Protein AF-A0A961F362-F1 (afdb_monomer)

Radius of gyration: 12.68 Å; Cα contacts (8 Å, |Δi|>4): 93; chains: 1; bounding box: 33×23×30 Å

Sequence (88 aa):
NPLLLKKVDELELSVRSANCLKNDNIVYIGDLIQKTEAEMLRTPNFGRKSLNEIKEVLSGMGLHLGMDVEDWPPDNIEDLAKKFEDAF

pLDDT: mean 85.72, std 6.95, range [53.22, 92.56]

Solvent-accessible surface area (backbone atoms only — not comparable to full-atom values): 5203 Å² total; per-residue (Å²): 119,79,66,36,62,37,50,45,82,76,47,92,59,54,72,66,44,48,53,46,34,54,75,70,71,36,54,28,38,51,56,47,24,49,40,37,68,73,55,52,60,64,39,84,94,41,45,73,66,46,52,49,55,52,49,55,54,32,48,75,72,76,44,55,65,53,42,88,62,88,78,64,84,48,96,55,49,68,63,52,36,50,55,54,64,75,72,113

Secondary structure (DSSP, 8-state):
-GGGGSBGGGS---HHHHHHHHHTT--BHHHHHHS-HHHHTTSTT--HHHHHHHHHHHHHTT--TT---TT-S-TTHHHHHHHHHTT-

Foldseek 3Di:
DLQQLAFPVVLPAPPLLNVLCVVVVNTGPVSFQLAAPVNQCVRPSRDPVSSVSVQVSQVVVVGHHNDDDPCPPPPPSVVSSVVVVVVD

Structure (mmCIF, N/CA/C/O backbone):
data_AF-A0A961F362-F1
#
_entry.id   AF-A0A961F362-F1
#
loop_
_atom_site.group_PDB
_atom_site.id
_atom_site.type_symbol
_atom_site.label_atom_id
_atom_site.label_alt_id
_atom_site.label_comp_id
_atom_site.label_asym_id
_atom_site.label_entity_id
_atom_site.label_seq_id
_atom_site.pdbx_PDB_ins_code
_atom_site.Cartn_x
_atom_site.Cartn_y
_atom_site.Cartn_z
_atom_site.occupancy
_atom_site.B_iso_or_equiv
_atom_site.auth_seq_id
_atom_site.auth_comp_id
_atom_site.auth_asym_id
_atom_site.auth_atom_id
_atom_site.pdbx_PDB_model_num
ATOM 1 N N . ASN A 1 1 ? -8.770 -8.385 10.811 1.00 68.25 1 ASN A N 1
ATOM 2 C CA . ASN A 1 1 ? -7.557 -7.764 11.390 1.00 68.25 1 ASN A CA 1
ATOM 3 C C . ASN A 1 1 ? -7.663 -6.254 11.169 1.00 68.25 1 ASN A C 1
ATOM 5 O O . ASN A 1 1 ? -7.736 -5.866 10.011 1.00 68.25 1 ASN A O 1
ATOM 9 N N . PRO A 1 2 ? -7.750 -5.415 12.220 1.00 78.31 2 PRO A N 1
ATOM 10 C CA . PRO A 1 2 ? -7.972 -3.969 12.072 1.00 78.31 2 PRO A CA 1
ATOM 11 C C . PRO A 1 2 ? -6.851 -3.251 11.308 1.00 78.31 2 PRO A C 1
ATOM 13 O O . PRO A 1 2 ? -7.101 -2.225 10.688 1.00 78.31 2 PRO A O 1
ATOM 16 N N . LEU A 1 3 ? -5.640 -3.820 11.279 1.00 83.88 3 LEU A N 1
ATOM 17 C CA . LEU A 1 3 ? -4.501 -3.248 10.560 1.00 83.88 3 LEU A CA 1
ATOM 18 C C . LEU A 1 3 ? -4.733 -3.149 9.048 1.00 83.88 3 LEU A C 1
ATOM 20 O O . LEU A 1 3 ? -4.144 -2.291 8.408 1.00 83.88 3 LEU A O 1
ATOM 24 N N . LEU A 1 4 ? -5.599 -3.988 8.473 1.00 85.69 4 LEU A N 1
ATOM 25 C CA . LEU A 1 4 ? -5.846 -4.015 7.028 1.00 85.69 4 LEU A CA 1
ATOM 26 C C . LEU A 1 4 ? -6.495 -2.726 6.518 1.00 85.69 4 LEU A C 1
ATOM 28 O O . LEU A 1 4 ? -6.201 -2.308 5.406 1.00 85.69 4 LEU A O 1
ATOM 32 N N . LEU A 1 5 ? -7.334 -2.095 7.345 1.00 86.19 5 LEU A N 1
ATOM 33 C CA . LEU A 1 5 ? -8.040 -0.848 7.033 1.00 86.19 5 LEU A CA 1
ATOM 34 C C . LEU A 1 5 ? -7.164 0.396 7.227 1.00 86.19 5 LEU A C 1
ATOM 36 O O . LEU A 1 5 ? -7.591 1.503 6.909 1.00 86.19 5 LEU A O 1
ATOM 40 N N . LYS A 1 6 ? -5.943 0.231 7.747 1.00 88.69 6 LYS A N 1
ATOM 41 C CA . LYS A 1 6 ? -4.994 1.327 7.920 1.00 88.69 6 LYS A CA 1
ATOM 42 C C . LYS A 1 6 ? -4.424 1.738 6.564 1.00 88.69 6 LYS A C 1
ATOM 44 O O . LYS A 1 6 ? -4.160 0.882 5.715 1.00 88.69 6 LYS A O 1
ATOM 49 N N . LYS A 1 7 ? -4.209 3.037 6.359 1.00 89.12 7 LYS A N 1
ATOM 50 C CA . LYS A 1 7 ? -3.621 3.546 5.116 1.00 89.12 7 LYS A CA 1
ATOM 51 C C . LYS A 1 7 ? -2.121 3.286 5.070 1.00 89.12 7 LYS A C 1
ATOM 53 O O . LYS A 1 7 ? -1.427 3.395 6.081 1.00 89.12 7 LYS A O 1
ATOM 58 N N . VAL A 1 8 ? -1.601 2.999 3.879 1.00 89.19 8 VAL A N 1
ATOM 59 C CA . VAL A 1 8 ? -0.153 2.848 3.668 1.00 89.19 8 VAL A CA 1
ATOM 60 C C . VAL A 1 8 ? 0.607 4.153 3.891 1.00 89.19 8 VAL A C 1
ATOM 62 O O . VAL A 1 8 ? 1.776 4.104 4.245 1.00 89.19 8 VAL A O 1
ATOM 65 N N . ASP A 1 9 ? -0.055 5.304 3.755 1.00 86.81 9 ASP A N 1
ATOM 66 C CA . ASP A 1 9 ? 0.524 6.626 4.038 1.00 86.81 9 ASP A CA 1
ATOM 67 C C . ASP A 1 9 ? 0.880 6.813 5.525 1.00 86.81 9 ASP A C 1
ATOM 69 O O . ASP A 1 9 ? 1.730 7.635 5.860 1.00 86.81 9 ASP A O 1
ATOM 73 N N . GLU A 1 10 ? 0.257 6.046 6.425 1.00 85.50 10 GLU A N 1
ATOM 74 C CA . GLU A 1 10 ? 0.584 6.043 7.857 1.00 85.50 10 GLU A CA 1
ATOM 75 C C . GLU A 1 10 ? 1.737 5.095 8.204 1.00 85.50 10 GLU A C 1
ATOM 77 O O . GLU A 1 10 ? 2.237 5.094 9.331 1.00 85.50 10 GLU A O 1
ATOM 82 N N . LEU A 1 11 ? 2.145 4.245 7.262 1.00 81.19 11 LEU A N 1
ATOM 83 C CA . LEU A 1 11 ? 3.414 3.549 7.362 1.00 81.19 11 LEU A CA 1
ATOM 84 C C . LEU A 1 11 ? 4.468 4.599 7.022 1.00 81.19 11 LEU A C 1
ATOM 86 O O . LEU A 1 11 ? 4.455 5.107 5.907 1.00 81.19 11 LEU A O 1
ATOM 90 N N . GLU A 1 12 ? 5.342 4.952 7.968 1.00 85.00 12 GLU A N 1
ATOM 91 C CA . GLU A 1 12 ? 6.422 5.948 7.823 1.00 85.00 12 GLU A CA 1
ATOM 92 C C . GLU A 1 12 ? 7.487 5.509 6.788 1.00 85.00 12 GLU A C 1
ATOM 94 O O . GLU A 1 12 ? 8.672 5.340 7.074 1.00 85.00 12 GLU A O 1
ATOM 99 N N . LEU A 1 13 ? 7.050 5.260 5.559 1.00 87.50 13 LEU A N 1
ATOM 100 C CA . LEU A 1 13 ? 7.821 4.778 4.434 1.00 87.50 13 LEU A CA 1
ATOM 101 C C . LEU A 1 13 ? 8.540 5.946 3.768 1.00 87.50 13 LEU A C 1
ATOM 103 O O . LEU A 1 13 ? 8.147 7.111 3.856 1.00 87.50 13 LEU A O 1
ATOM 107 N N . SER A 1 14 ? 9.594 5.630 3.017 1.00 89.31 14 SER A N 1
ATOM 108 C CA . SER A 1 14 ? 10.235 6.651 2.200 1.00 89.31 14 SER A CA 1
ATOM 109 C C . SER A 1 14 ? 9.258 7.221 1.165 1.00 89.31 14 SER A C 1
ATOM 111 O O . SER A 1 14 ? 8.415 6.510 0.616 1.00 89.31 14 SER A O 1
ATOM 113 N N . VAL A 1 15 ? 9.435 8.501 0.821 1.00 88.38 15 VAL A N 1
ATOM 114 C CA . VAL A 1 15 ? 8.629 9.201 -0.199 1.00 88.38 15 VAL A CA 1
ATOM 115 C C . VAL A 1 15 ? 8.567 8.416 -1.515 1.00 88.38 15 VAL A C 1
ATOM 117 O O . VAL A 1 15 ? 7.539 8.398 -2.184 1.00 88.38 15 VAL A O 1
ATOM 120 N N . ARG A 1 16 ? 9.654 7.723 -1.891 1.00 85.94 16 ARG A N 1
ATOM 121 C CA . ARG A 1 16 ? 9.662 6.858 -3.080 1.00 85.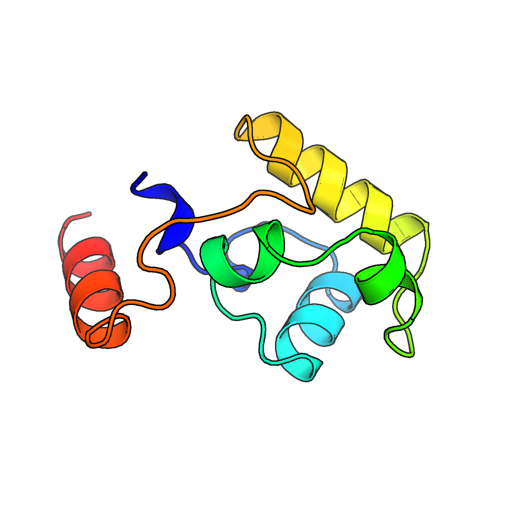94 16 ARG A CA 1
ATOM 122 C C . ARG A 1 16 ? 8.729 5.664 -2.922 1.00 85.94 16 ARG A C 1
ATOM 124 O O . ARG A 1 16 ? 7.956 5.408 -3.837 1.00 85.94 16 ARG A O 1
ATOM 131 N N . SER A 1 17 ? 8.807 4.953 -1.800 1.00 88.12 17 SER A N 1
ATOM 132 C CA . SER A 1 17 ? 7.957 3.795 -1.524 1.00 88.12 17 SER A CA 1
ATOM 133 C C . SER A 1 17 ? 6.480 4.210 -1.493 1.00 88.12 17 SER A C 1
ATOM 135 O O . SER A 1 17 ? 5.698 3.650 -2.254 1.00 88.12 17 SER A O 1
ATOM 137 N N . ALA A 1 18 ? 6.126 5.266 -0.750 1.00 88.88 18 ALA A N 1
ATOM 138 C CA . ALA A 1 18 ? 4.758 5.791 -0.681 1.00 88.88 18 ALA A CA 1
ATOM 139 C C . ALA A 1 18 ? 4.207 6.200 -2.062 1.00 88.88 18 ALA A C 1
ATOM 141 O O . ALA A 1 18 ? 3.118 5.787 -2.454 1.00 88.88 18 ALA A O 1
ATOM 142 N N . ASN A 1 19 ? 4.995 6.930 -2.862 1.00 88.38 19 ASN A N 1
ATOM 143 C CA . ASN A 1 19 ? 4.577 7.321 -4.211 1.00 88.38 19 ASN A CA 1
ATOM 144 C C . ASN A 1 19 ? 4.387 6.123 -5.150 1.00 88.38 19 ASN A C 1
ATOM 146 O O . ASN A 1 19 ? 3.497 6.151 -5.995 1.00 88.38 19 ASN A O 1
ATOM 150 N N . CYS A 1 20 ? 5.204 5.073 -5.027 1.00 88.50 20 CYS A N 1
ATOM 151 C CA . CYS A 1 20 ? 5.022 3.874 -5.843 1.00 88.50 20 CYS A CA 1
ATOM 152 C C . CYS A 1 20 ? 3.733 3.133 -5.481 1.00 88.50 20 CYS A C 1
ATOM 154 O O . CYS A 1 20 ? 3.022 2.706 -6.383 1.00 88.50 20 CYS A O 1
ATOM 156 N N . LEU A 1 21 ? 3.421 3.022 -4.185 1.00 89.56 21 LEU A N 1
ATOM 157 C CA . LEU A 1 21 ? 2.174 2.415 -3.715 1.00 89.56 21 LEU A CA 1
ATOM 158 C C . LEU A 1 21 ? 0.961 3.192 -4.225 1.00 89.56 21 LEU A C 1
ATOM 160 O O . LEU A 1 21 ? 0.066 2.614 -4.835 1.00 89.56 21 LEU A O 1
ATOM 164 N N . LYS A 1 22 ? 0.992 4.520 -4.088 1.00 87.56 22 LYS A N 1
ATOM 165 C CA . LYS A 1 22 ? -0.073 5.399 -4.576 1.00 87.56 22 LYS A CA 1
ATOM 166 C C . LYS A 1 22 ? -0.283 5.297 -6.089 1.00 87.56 22 LYS A C 1
ATOM 168 O O . LYS A 1 22 ? -1.422 5.289 -6.545 1.00 87.56 22 LYS A O 1
ATOM 173 N N . ASN A 1 23 ? 0.796 5.189 -6.867 1.00 87.75 23 ASN A N 1
ATOM 174 C CA . ASN A 1 23 ? 0.717 5.015 -8.321 1.00 87.75 23 ASN A CA 1
ATOM 175 C C . ASN A 1 23 ? 0.142 3.652 -8.735 1.00 87.75 23 ASN A C 1
ATOM 177 O O . ASN A 1 23 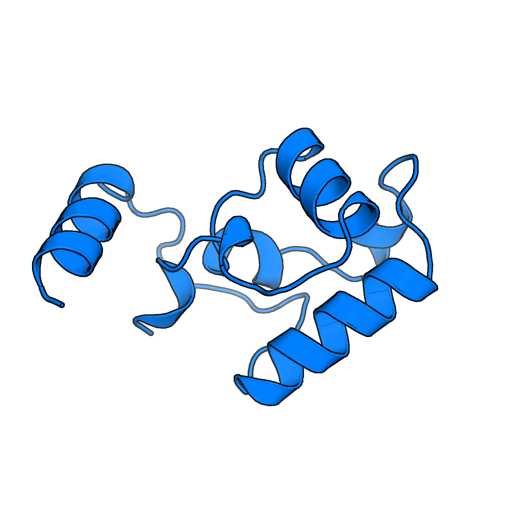? -0.429 3.551 -9.817 1.00 87.75 23 ASN A O 1
ATOM 181 N N . ASP A 1 24 ? 0.285 2.626 -7.894 1.00 87.12 24 ASP A N 1
ATOM 182 C CA . ASP A 1 24 ? -0.272 1.285 -8.119 1.00 87.12 24 ASP A CA 1
ATOM 183 C C . ASP A 1 24 ? -1.677 1.119 -7.500 1.00 87.12 24 ASP A C 1
ATOM 185 O O . ASP A 1 24 ? -2.195 0.010 -7.399 1.00 87.12 24 ASP A O 1
ATOM 189 N N . ASN A 1 25 ? -2.306 2.231 -7.089 1.00 87.31 25 ASN A N 1
ATOM 190 C CA . ASN A 1 25 ? -3.595 2.287 -6.387 1.00 87.31 25 ASN A CA 1
ATOM 191 C C . ASN A 1 25 ? -3.637 1.467 -5.085 1.00 87.31 25 ASN A C 1
ATOM 193 O O . ASN A 1 25 ? -4.698 1.010 -4.669 1.00 87.31 25 ASN A O 1
ATOM 197 N N . ILE A 1 26 ? -2.490 1.293 -4.428 1.00 89.88 26 ILE A N 1
ATOM 1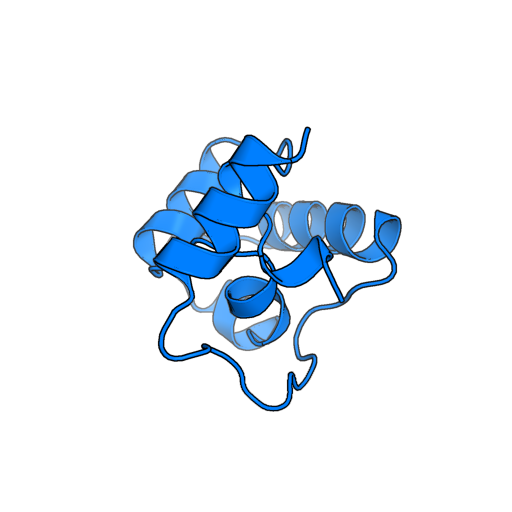98 C CA . ILE A 1 26 ? -2.390 0.646 -3.121 1.00 89.88 26 ILE A CA 1
ATOM 199 C C . ILE A 1 26 ? -2.577 1.733 -2.063 1.00 89.88 26 ILE A C 1
ATOM 201 O O . ILE A 1 26 ? -1.679 2.545 -1.837 1.00 89.88 26 ILE A O 1
ATOM 205 N N . VAL A 1 27 ? -3.756 1.764 -1.439 1.00 89.88 27 VAL A N 1
ATOM 206 C CA . VAL A 1 27 ? -4.120 2.782 -0.438 1.00 89.88 27 VAL A CA 1
ATOM 207 C C . VAL A 1 27 ? -4.082 2.203 0.969 1.00 89.88 27 VAL A C 1
ATOM 209 O O . VAL A 1 27 ? -3.653 2.881 1.902 1.00 89.88 27 VAL A O 1
ATOM 212 N N . TYR A 1 28 ? -4.484 0.944 1.126 1.00 91.06 28 TYR A N 1
ATOM 213 C CA . TYR A 1 28 ? -4.590 0.289 2.422 1.00 91.06 28 TYR A CA 1
ATOM 214 C C . TYR A 1 28 ? -3.558 -0.825 2.593 1.00 91.06 28 TYR A C 1
ATOM 216 O O . TYR A 1 28 ? -3.052 -1.396 1.624 1.00 91.06 28 TYR A O 1
ATOM 224 N N . ILE A 1 29 ? -3.264 -1.179 3.846 1.00 90.75 29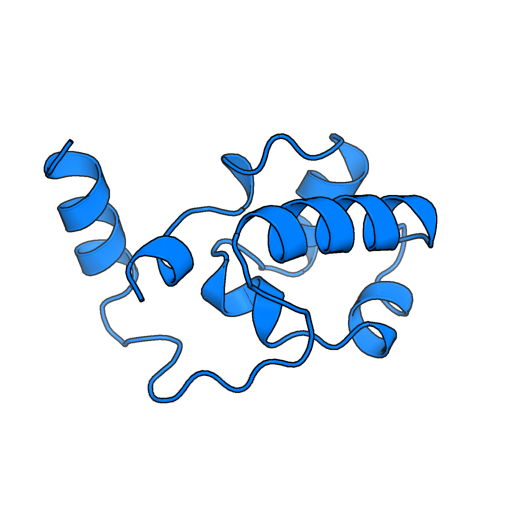 ILE A N 1
ATOM 225 C CA . ILE A 1 29 ? -2.380 -2.314 4.149 1.00 90.75 29 ILE A CA 1
ATOM 226 C C . ILE A 1 29 ? -2.959 -3.615 3.582 1.00 90.75 29 ILE A C 1
ATOM 228 O O . ILE A 1 29 ? -2.195 -4.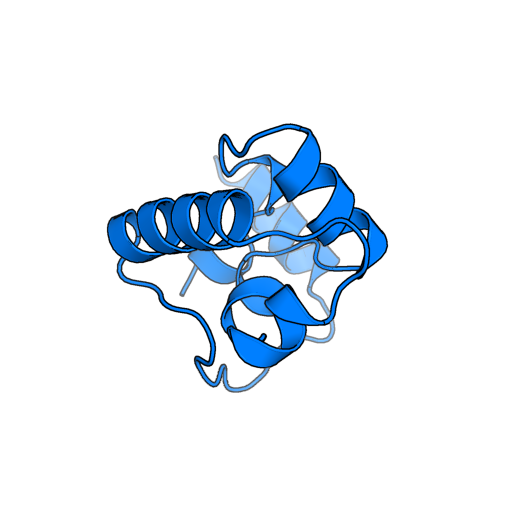449 3.103 1.00 90.75 29 ILE A O 1
ATOM 232 N N . GLY A 1 30 ? -4.287 -3.779 3.583 1.00 91.19 30 GLY A N 1
ATOM 233 C CA . GLY A 1 30 ? -4.942 -4.937 2.972 1.00 91.19 30 GLY A CA 1
ATOM 234 C C . GLY A 1 30 ? -4.607 -5.105 1.487 1.00 91.19 30 GLY A C 1
ATOM 235 O O . GLY A 1 30 ? -4.297 -6.215 1.058 1.00 91.19 30 GLY A O 1
ATOM 236 N N . ASP A 1 31 ? -4.562 -4.009 0.726 1.00 91.06 31 ASP A N 1
ATOM 237 C CA . ASP A 1 31 ? -4.163 -4.029 -0.689 1.00 91.06 31 ASP A CA 1
ATOM 238 C C . ASP A 1 31 ? -2.683 -4.398 -0.844 1.00 91.06 31 ASP A C 1
ATOM 240 O O . ASP A 1 31 ? -2.304 -5.166 -1.728 1.00 91.06 31 ASP A O 1
ATOM 244 N N . LEU A 1 32 ? -1.839 -3.856 0.040 1.00 91.75 32 LEU A N 1
ATOM 245 C CA . LEU A 1 32 ? -0.393 -4.049 0.007 1.00 91.75 32 LEU A CA 1
ATOM 246 C C . LEU A 1 32 ? 0.002 -5.507 0.252 1.00 91.75 32 LEU A C 1
ATOM 248 O O . LEU A 1 32 ? 0.837 -6.042 -0.474 1.00 91.75 32 LEU A O 1
ATOM 252 N N . ILE A 1 33 ? -0.568 -6.150 1.274 1.00 92.56 33 ILE A N 1
ATOM 253 C CA . ILE A 1 33 ? -0.142 -7.498 1.675 1.00 92.56 33 ILE A CA 1
ATOM 254 C C . ILE A 1 33 ? -0.539 -8.578 0.669 1.00 92.56 33 ILE A C 1
ATOM 256 O O . ILE A 1 33 ? 0.127 -9.606 0.617 1.00 92.56 33 ILE A O 1
ATOM 260 N N . GLN A 1 34 ? -1.550 -8.339 -0.168 1.00 91.56 34 GLN A N 1
ATOM 261 C CA . GLN A 1 34 ? -1.924 -9.255 -1.253 1.00 91.56 34 GLN A CA 1
ATOM 262 C C . GLN A 1 34 ? -0.946 -9.220 -2.427 1.00 91.56 34 GLN A C 1
ATOM 264 O O . GLN A 1 34 ? -0.856 -10.182 -3.190 1.00 91.56 34 GLN A O 1
ATOM 269 N N . LYS A 1 35 ? -0.182 -8.133 -2.582 1.00 91.19 35 LYS A N 1
ATOM 270 C CA . LYS A 1 35 ? 0.838 -8.049 -3.625 1.00 91.19 35 LYS A CA 1
ATOM 271 C C . LYS A 1 35 ? 2.018 -8.939 -3.290 1.00 91.19 35 LYS A C 1
ATOM 273 O O . LYS A 1 35 ? 2.521 -8.966 -2.168 1.00 91.19 35 LYS A O 1
ATOM 278 N N . THR A 1 36 ? 2.516 -9.628 -4.305 1.00 92.06 36 THR A N 1
ATOM 279 C CA . THR A 1 36 ? 3.724 -10.443 -4.186 1.00 92.06 36 THR A CA 1
ATOM 280 C C . THR A 1 36 ? 4.977 -9.595 -4.382 1.00 92.06 36 THR A C 1
ATOM 282 O O . THR A 1 36 ? 4.984 -8.605 -5.113 1.00 92.06 36 THR A O 1
ATOM 285 N N . GLU A 1 37 ? 6.102 -10.021 -3.803 1.00 90.62 37 GLU A N 1
ATOM 286 C CA . GLU A 1 37 ? 7.397 -9.349 -4.002 1.00 90.62 37 GLU A CA 1
ATOM 287 C C . GLU A 1 37 ? 7.760 -9.202 -5.489 1.00 90.62 37 GLU A C 1
ATOM 289 O O . GLU A 1 37 ? 8.323 -8.191 -5.910 1.00 90.62 37 GLU A O 1
ATOM 294 N N . ALA A 1 38 ? 7.407 -10.204 -6.297 1.00 90.12 38 ALA A N 1
ATOM 295 C CA . ALA A 1 38 ? 7.658 -10.210 -7.730 1.00 90.12 38 ALA A CA 1
ATOM 296 C C . ALA A 1 38 ? 6.797 -9.194 -8.495 1.00 90.12 38 ALA A C 1
ATOM 298 O O . ALA A 1 38 ? 7.220 -8.709 -9.542 1.00 90.12 38 ALA A O 1
ATOM 299 N N . GLU A 1 39 ? 5.585 -8.893 -8.029 1.00 89.25 39 GLU A N 1
ATOM 300 C CA . GLU A 1 39 ? 4.756 -7.817 -8.589 1.00 89.25 39 GLU A CA 1
ATOM 301 C C . GLU A 1 39 ? 5.305 -6.455 -8.192 1.00 89.25 39 GLU A C 1
ATOM 303 O O . GLU A 1 39 ? 5.533 -5.625 -9.066 1.00 89.25 39 GLU A O 1
ATOM 308 N N . MET A 1 40 ? 5.653 -6.279 -6.916 1.00 88.56 40 MET A N 1
ATOM 309 C CA . MET A 1 40 ? 6.254 -5.039 -6.424 1.00 88.56 40 MET A CA 1
ATOM 310 C C . MET A 1 40 ? 7.540 -4.689 -7.181 1.00 88.56 40 MET A C 1
ATOM 312 O O . MET A 1 40 ? 7.747 -3.546 -7.568 1.00 88.56 40 MET A O 1
ATOM 316 N N . LEU A 1 41 ? 8.404 -5.671 -7.460 1.00 88.88 41 LEU A N 1
ATOM 317 C CA . LEU A 1 41 ? 9.632 -5.459 -8.238 1.00 88.88 41 LEU A CA 1
ATOM 318 C C . LEU A 1 41 ? 9.399 -5.216 -9.737 1.00 88.88 41 LEU A C 1
ATOM 320 O O . LEU A 1 41 ? 10.322 -4.769 -10.419 1.00 88.88 41 LEU A O 1
ATOM 324 N N . ARG A 1 42 ? 8.207 -5.522 -10.263 1.00 87.81 42 ARG A N 1
ATOM 325 C CA . ARG A 1 42 ? 7.817 -5.188 -11.641 1.00 87.81 42 ARG A CA 1
ATOM 326 C C . ARG A 1 42 ? 7.320 -3.748 -11.759 1.00 87.81 42 ARG A C 1
ATOM 328 O O . ARG A 1 42 ? 7.356 -3.202 -12.862 1.00 87.81 42 ARG A O 1
ATOM 335 N N . THR A 1 43 ? 6.902 -3.127 -10.657 1.00 81.62 43 THR A N 1
ATOM 336 C CA . THR A 1 43 ? 6.426 -1.744 -10.646 1.00 81.62 43 THR A CA 1
ATOM 337 C C . THR A 1 43 ? 7.558 -0.782 -11.035 1.00 81.62 43 THR A C 1
ATOM 339 O O . THR A 1 43 ? 8.634 -0.794 -10.426 1.00 81.62 43 THR A O 1
ATOM 342 N N . PRO A 1 44 ? 7.359 0.077 -12.050 1.00 78.44 44 PRO A N 1
ATOM 343 C CA . PRO A 1 44 ? 8.378 1.030 -12.470 1.00 78.44 44 PRO A CA 1
ATOM 344 C C . PRO A 1 44 ? 8.725 1.984 -11.322 1.00 78.44 44 PRO A C 1
ATOM 346 O O . PRO A 1 44 ? 7.846 2.500 -10.638 1.00 78.44 44 PRO A O 1
ATOM 349 N N . ASN A 1 45 ? 10.022 2.244 -11.134 1.00 75.38 45 ASN A N 1
ATOM 350 C CA . ASN A 1 45 ? 10.587 3.036 -10.028 1.00 75.38 45 ASN A CA 1
ATOM 351 C C . ASN A 1 45 ? 10.524 2.380 -8.636 1.00 75.38 45 ASN A C 1
ATOM 353 O O . ASN A 1 45 ? 11.019 2.967 -7.668 1.00 75.38 45 ASN A O 1
ATOM 357 N N . PHE A 1 46 ? 10.013 1.152 -8.534 1.00 82.94 46 PHE A N 1
ATOM 358 C CA . PHE A 1 46 ? 10.100 0.345 -7.326 1.00 82.94 46 PHE A CA 1
ATOM 359 C C . PHE A 1 46 ? 11.392 -0.483 -7.333 1.00 82.94 46 PHE A C 1
ATOM 361 O O . PHE A 1 46 ? 11.758 -1.106 -8.327 1.00 82.94 46 PHE A O 1
ATOM 368 N N . GLY A 1 47 ? 12.137 -0.465 -6.226 1.00 86.75 47 GLY A N 1
ATOM 369 C CA . GLY A 1 47 ? 13.458 -1.094 -6.140 1.00 86.75 47 GLY A CA 1
ATOM 370 C C . GLY A 1 47 ? 13.631 -1.960 -4.899 1.00 86.75 47 GLY A C 1
ATOM 371 O O . GLY A 1 47 ? 12.863 -1.861 -3.947 1.00 86.75 47 GLY A O 1
ATOM 372 N N . ARG A 1 48 ? 14.711 -2.755 -4.865 1.00 89.31 48 ARG A N 1
ATOM 373 C CA . ARG A 1 48 ? 15.039 -3.660 -3.741 1.00 89.31 48 ARG A CA 1
ATOM 374 C C . ARG A 1 48 ? 15.079 -2.959 -2.379 1.00 89.31 48 ARG A C 1
ATOM 376 O O . ARG A 1 48 ? 14.672 -3.540 -1.385 1.00 89.31 48 ARG A O 1
ATOM 383 N N . LYS A 1 49 ? 15.538 -1.702 -2.336 1.00 89.31 49 LYS A N 1
ATOM 384 C CA . LYS A 1 49 ? 15.541 -0.900 -1.104 1.00 89.31 49 LYS A CA 1
ATOM 385 C C . LYS A 1 49 ? 14.118 -0.614 -0.607 1.00 89.31 49 LYS A C 1
ATOM 387 O O . LYS A 1 49 ? 13.839 -0.849 0.557 1.00 89.31 49 LYS A O 1
ATOM 392 N N . SER A 1 50 ? 13.231 -0.164 -1.497 1.00 89.38 50 SER A N 1
ATOM 393 C CA . SER A 1 50 ? 11.820 0.088 -1.173 1.00 89.38 50 SER A CA 1
ATOM 394 C C . SER A 1 50 ? 11.087 -1.198 -0.782 1.00 89.38 50 SER A C 1
ATOM 396 O O . SER A 1 50 ? 10.295 -1.184 0.151 1.00 89.38 50 SER A O 1
ATOM 398 N N . LEU A 1 51 ? 11.408 -2.325 -1.431 1.00 91.56 51 LEU A N 1
ATOM 399 C CA . LEU A 1 51 ? 10.880 -3.634 -1.043 1.00 91.56 51 LEU A CA 1
ATOM 400 C C . LEU A 1 51 ? 11.267 -4.000 0.395 1.00 91.56 51 LEU A C 1
ATOM 402 O O . LEU A 1 51 ? 10.410 -4.402 1.174 1.00 91.56 51 LEU A O 1
ATOM 406 N N . ASN A 1 52 ? 12.547 -3.854 0.746 1.00 91.50 52 ASN A N 1
ATOM 407 C CA . ASN A 1 52 ? 13.030 -4.176 2.087 1.00 91.50 52 ASN A CA 1
ATOM 408 C C . ASN A 1 52 ? 12.406 -3.268 3.152 1.00 91.50 52 ASN A C 1
ATOM 410 O O . ASN A 1 52 ? 11.972 -3.785 4.172 1.00 91.50 52 ASN A O 1
ATOM 414 N N . GLU A 1 53 ? 12.286 -1.960 2.889 1.00 90.50 53 GLU A N 1
ATOM 415 C CA . GLU A 1 53 ? 11.592 -1.019 3.785 1.00 90.50 53 GLU A CA 1
ATOM 416 C C . GLU A 1 53 ? 10.163 -1.496 4.088 1.00 90.50 53 GLU A C 1
ATOM 418 O O . GLU A 1 53 ? 9.769 -1.593 5.247 1.00 90.50 53 GLU A O 1
ATOM 423 N N . ILE A 1 54 ? 9.401 -1.867 3.052 1.00 90.56 54 ILE A N 1
ATOM 424 C CA . ILE A 1 54 ? 8.039 -2.384 3.227 1.00 90.56 54 ILE A CA 1
ATOM 425 C C . ILE A 1 54 ? 8.039 -3.691 4.024 1.00 90.56 54 ILE A C 1
ATOM 427 O O . ILE A 1 54 ? 7.235 -3.846 4.940 1.00 90.56 54 ILE A O 1
ATOM 431 N N . LYS A 1 55 ? 8.935 -4.631 3.707 1.00 91.38 55 LYS A N 1
ATOM 432 C CA . LYS A 1 55 ? 9.015 -5.916 4.415 1.00 91.38 55 LYS A CA 1
ATOM 433 C C . LYS A 1 55 ? 9.357 -5.746 5.892 1.00 91.38 55 LYS A C 1
ATOM 435 O O . LYS A 1 55 ? 8.775 -6.443 6.713 1.00 91.38 55 LYS A O 1
ATOM 440 N N . GLU A 1 56 ? 10.268 -4.840 6.231 1.00 91.94 56 GLU A N 1
ATOM 441 C CA . GLU A 1 56 ? 10.627 -4.544 7.622 1.00 91.94 56 GLU A CA 1
ATOM 442 C C . GLU A 1 56 ? 9.430 -3.978 8.392 1.00 91.94 56 GLU A C 1
ATOM 444 O O . GLU A 1 56 ? 9.113 -4.468 9.477 1.00 91.94 56 GLU A O 1
ATOM 449 N N . VAL A 1 57 ? 8.710 -3.018 7.801 1.00 91.19 57 VAL A N 1
ATOM 450 C CA . VAL A 1 57 ? 7.508 -2.432 8.411 1.00 91.19 57 VAL A CA 1
ATOM 451 C C . VAL A 1 57 ? 6.402 -3.474 8.586 1.00 91.19 57 VAL A C 1
ATOM 453 O O . VAL A 1 57 ? 5.858 -3.611 9.682 1.00 91.19 57 VAL A O 1
ATOM 456 N N . LEU A 1 58 ? 6.096 -4.247 7.540 1.00 90.94 58 LEU A N 1
ATOM 457 C CA . LEU A 1 58 ? 5.091 -5.310 7.605 1.00 90.94 58 LEU A CA 1
ATOM 458 C C . LEU A 1 58 ? 5.475 -6.372 8.640 1.00 90.94 58 LEU A C 1
ATOM 460 O O . LEU A 1 58 ? 4.638 -6.758 9.454 1.00 90.94 58 LEU A O 1
ATOM 464 N N . SER A 1 59 ? 6.746 -6.779 8.683 1.00 91.56 59 SER A N 1
ATOM 465 C CA . SER A 1 59 ? 7.241 -7.740 9.671 1.00 91.56 59 SER A CA 1
ATOM 466 C C . SER A 1 59 ? 7.108 -7.215 11.101 1.00 91.56 59 SER A C 1
ATOM 468 O O . SER A 1 59 ? 6.802 -8.001 11.996 1.00 91.56 59 SER A O 1
ATOM 470 N N . GLY A 1 60 ? 7.293 -5.910 11.329 1.00 89.44 60 GLY A N 1
ATOM 471 C CA . GLY A 1 60 ? 7.043 -5.273 12.627 1.00 89.44 60 GLY A CA 1
ATOM 472 C C . GLY A 1 60 ? 5.577 -5.342 13.069 1.00 89.44 60 GLY A C 1
ATOM 473 O O . GLY A 1 60 ? 5.290 -5.331 14.264 1.00 89.44 60 GLY A O 1
ATOM 474 N N . MET A 1 61 ? 4.653 -5.480 12.115 1.00 88.44 61 MET A N 1
ATOM 475 C CA . MET A 1 61 ? 3.216 -5.665 12.342 1.00 88.44 61 MET A CA 1
ATOM 476 C C . MET A 1 61 ? 2.780 -7.140 12.318 1.00 88.44 61 MET A C 1
ATOM 478 O O . MET A 1 61 ? 1.594 -7.428 12.472 1.00 88.44 61 MET A O 1
ATOM 482 N N . GLY A 1 62 ? 3.712 -8.079 12.114 1.00 89.81 62 GLY A N 1
ATOM 483 C CA . GLY A 1 62 ? 3.407 -9.505 11.951 1.00 89.81 62 GLY A CA 1
ATOM 484 C C . GLY A 1 62 ? 2.747 -9.858 10.610 1.00 89.81 62 GLY A C 1
ATOM 485 O O . GLY A 1 62 ? 2.098 -10.896 10.499 1.00 89.81 62 GLY A O 1
ATOM 486 N N . LEU A 1 63 ? 2.890 -8.996 9.604 1.00 91.44 63 LEU A N 1
ATOM 487 C CA . LEU A 1 63 ? 2.353 -9.152 8.253 1.00 91.44 63 LEU A CA 1
ATOM 488 C C . LEU A 1 63 ? 3.481 -9.440 7.251 1.00 91.44 63 LEU A C 1
ATOM 490 O O . LEU A 1 63 ? 4.657 -9.197 7.520 1.00 91.44 63 LEU A O 1
ATOM 494 N N . HIS A 1 64 ? 3.127 -9.948 6.074 1.00 92.12 64 HIS A N 1
ATOM 495 C CA . HIS A 1 64 ? 4.062 -10.172 4.972 1.00 92.12 64 HIS A CA 1
ATOM 496 C C . HIS A 1 64 ? 3.382 -9.960 3.616 1.00 92.12 64 HIS A C 1
ATOM 498 O O . HIS A 1 64 ? 2.165 -9.848 3.528 1.00 92.12 64 HIS A O 1
ATOM 504 N N . LEU A 1 65 ? 4.190 -9.860 2.562 1.00 92.38 65 LEU A N 1
ATOM 505 C CA . LEU A 1 65 ? 3.714 -9.761 1.182 1.00 92.38 65 LEU A CA 1
ATOM 506 C C . LEU A 1 65 ? 3.283 -11.140 0.661 1.00 92.38 65 LEU A C 1
ATOM 508 O O . LEU A 1 65 ? 3.898 -12.150 1.007 1.00 92.38 65 LEU A O 1
ATOM 512 N N . GLY A 1 66 ? 2.276 -11.171 -0.209 1.00 91.25 66 GLY A N 1
ATOM 513 C CA . GLY A 1 66 ? 1.665 -12.392 -0.737 1.00 91.25 66 GLY A CA 1
ATOM 514 C C . GLY A 1 66 ? 0.720 -13.099 0.241 1.00 91.25 66 GLY A C 1
ATOM 515 O O . GLY A 1 66 ? 0.507 -14.301 0.104 1.00 91.25 66 GLY A O 1
ATOM 516 N N . MET A 1 67 ? 0.190 -12.385 1.236 1.00 90.31 67 MET A N 1
ATOM 517 C CA . MET A 1 67 ? -0.863 -12.899 2.108 1.00 90.31 67 MET A CA 1
ATOM 518 C C . MET A 1 67 ? -2.198 -12.906 1.374 1.00 90.31 67 MET A C 1
ATOM 520 O O . MET A 1 67 ? -2.570 -11.911 0.756 1.00 90.31 67 MET A O 1
ATOM 524 N N . ASP A 1 68 ? -2.937 -14.001 1.506 1.00 86.50 68 ASP A N 1
ATOM 525 C CA . ASP A 1 68 ? -4.322 -14.055 1.058 1.00 86.50 68 ASP A CA 1
ATOM 526 C C . ASP A 1 68 ? -5.232 -13.479 2.149 1.00 86.50 68 ASP A C 1
ATOM 528 O O . ASP A 1 68 ? -5.080 -13.794 3.336 1.00 86.50 68 ASP A O 1
ATOM 532 N N . VAL A 1 69 ? -6.138 -12.590 1.755 1.00 85.38 69 VAL A N 1
ATOM 533 C CA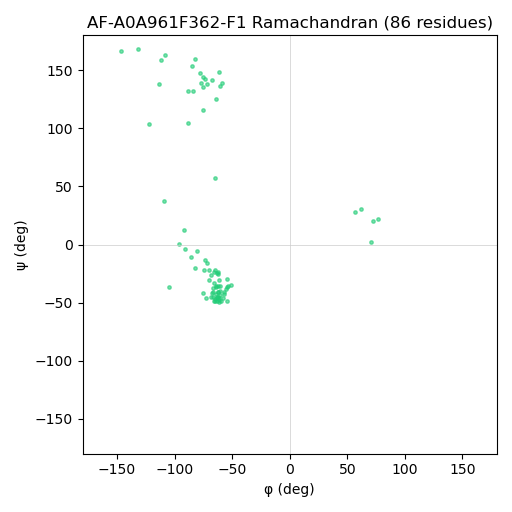 . VAL A 1 69 ? -7.066 -11.913 2.661 1.00 85.38 69 VAL A CA 1
ATOM 534 C C . VAL A 1 69 ? -8.472 -12.224 2.177 1.00 85.38 69 VAL A C 1
ATOM 536 O O . VAL A 1 69 ? -8.936 -11.649 1.196 1.00 85.38 69 VAL A O 1
ATOM 539 N N . GLU A 1 70 ? -9.151 -13.131 2.878 1.00 81.25 70 GLU A N 1
ATOM 540 C CA . GLU A 1 70 ? -10.559 -13.421 2.609 1.00 81.25 70 GLU A CA 1
ATOM 541 C C . GLU A 1 70 ? -11.408 -12.149 2.778 1.00 81.25 70 GLU A C 1
ATOM 543 O O . GLU A 1 70 ? -11.192 -11.357 3.701 1.00 81.25 70 GLU A O 1
ATOM 548 N N . ASP A 1 71 ? -12.365 -11.963 1.866 1.00 81.25 71 ASP A N 1
ATOM 549 C CA . ASP A 1 71 ? -13.314 -10.843 1.840 1.00 81.25 71 ASP A CA 1
ATOM 550 C C . ASP A 1 71 ? -12.683 -9.444 1.689 1.00 81.25 71 ASP A C 1
ATOM 552 O O . ASP A 1 71 ? -13.224 -8.440 2.166 1.00 81.25 71 ASP A O 1
ATOM 556 N N . TRP A 1 72 ? -11.544 -9.355 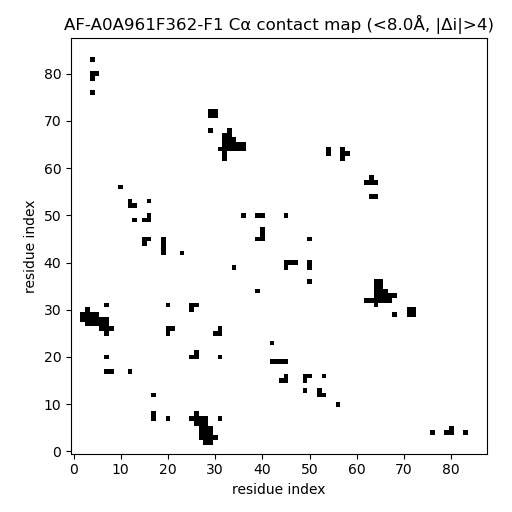0.994 1.00 82.38 72 TRP A N 1
ATOM 557 C CA . TRP A 1 72 ? -10.928 -8.085 0.614 1.00 82.38 72 TRP A CA 1
ATOM 558 C C . TRP A 1 72 ? -10.941 -7.854 -0.910 1.00 82.38 72 TRP A C 1
ATOM 560 O O . TRP A 1 72 ? -10.605 -8.767 -1.662 1.00 82.38 72 TRP A O 1
ATOM 570 N N . PRO A 1 73 ? -11.234 -6.631 -1.396 1.00 81.12 73 PRO A N 1
ATOM 571 C CA . PRO A 1 73 ? -11.652 -5.452 -0.637 1.00 81.12 73 PRO A CA 1
ATOM 572 C C . PRO A 1 73 ? -13.129 -5.551 -0.215 1.00 81.12 73 PRO A C 1
ATOM 574 O O . PRO A 1 73 ? -13.962 -5.966 -1.017 1.00 81.12 73 PRO A O 1
ATOM 577 N N . PRO A 1 74 ? -13.488 -5.152 1.017 1.00 82.00 74 PRO A N 1
ATOM 578 C CA . PRO A 1 74 ? -14.885 -5.091 1.426 1.00 82.00 74 PRO A CA 1
ATOM 579 C C . PRO A 1 74 ? -15.629 -3.986 0.661 1.00 82.00 74 PRO A C 1
ATOM 581 O O . PRO A 1 74 ? -15.098 -2.889 0.488 1.00 82.00 74 PRO A O 1
ATOM 584 N N . ASP A 1 75 ? -16.889 -4.234 0.287 1.00 81.44 75 ASP A N 1
ATOM 585 C CA . ASP A 1 75 ? -17.714 -3.291 -0.496 1.00 81.44 75 ASP A CA 1
ATOM 586 C C . ASP A 1 75 ? -17.810 -1.886 0.133 1.00 81.44 75 ASP A C 1
ATOM 588 O O . ASP A 1 75 ? -17.910 -0.884 -0.569 1.00 81.44 75 ASP A O 1
ATOM 592 N N . ASN A 1 76 ? -17.729 -1.804 1.466 1.00 83.94 76 ASN A N 1
ATOM 593 C CA . ASN A 1 76 ? -17.844 -0.564 2.239 1.00 83.94 76 ASN A CA 1
ATOM 594 C C . ASN A 1 76 ? -16.506 -0.130 2.862 1.00 83.94 76 ASN A C 1
ATOM 596 O O . ASN A 1 76 ? -16.475 0.341 4.002 1.00 83.94 76 ASN A O 1
ATOM 600 N N . ILE A 1 77 ? -15.384 -0.323 2.160 1.00 82.25 77 ILE A N 1
ATOM 601 C CA . ILE A 1 77 ? -14.044 -0.016 2.687 1.00 82.25 77 ILE A CA 1
ATOM 602 C C . ILE A 1 77 ? -13.904 1.436 3.176 1.00 82.25 77 ILE A C 1
ATOM 604 O O . ILE A 1 77 ? -13.301 1.662 4.221 1.00 82.25 77 ILE A O 1
ATOM 608 N N . GLU A 1 78 ? -14.514 2.408 2.488 1.00 78.69 78 GLU A N 1
ATOM 609 C CA . GLU A 1 78 ? -14.479 3.827 2.873 1.00 78.69 78 GLU A CA 1
ATOM 610 C C . GLU A 1 78 ? -15.229 4.091 4.185 1.00 78.69 78 GLU A C 1
ATOM 612 O O . GLU A 1 78 ? -14.706 4.763 5.074 1.00 78.69 78 GLU A O 1
ATOM 617 N N . ASP A 1 79 ? -16.424 3.517 4.347 1.00 82.69 79 ASP A N 1
ATOM 618 C CA . ASP A 1 79 ? -17.206 3.644 5.581 1.00 82.69 79 ASP A CA 1
ATOM 619 C C . ASP A 1 79 ? -16.524 2.940 6.758 1.00 82.69 79 ASP A C 1
ATOM 621 O O . ASP A 1 79 ? -16.578 3.418 7.893 1.00 82.69 79 ASP A O 1
ATOM 625 N N . LEU A 1 80 ? -15.889 1.791 6.505 1.00 80.62 80 LEU A N 1
ATOM 626 C CA . LEU A 1 80 ? -15.136 1.045 7.512 1.00 80.62 80 LEU A CA 1
ATOM 627 C C . LEU A 1 80 ? -13.877 1.799 7.942 1.00 80.62 80 LEU A C 1
ATOM 629 O O . LEU A 1 80 ? -13.627 1.906 9.142 1.00 80.62 80 LEU A O 1
ATOM 633 N N . ALA A 1 81 ? -13.122 2.350 6.989 1.00 78.81 81 ALA A N 1
ATOM 634 C CA . ALA A 1 81 ? -11.952 3.175 7.267 1.00 78.81 81 ALA A CA 1
ATOM 635 C C . ALA A 1 81 ? -12.344 4.425 8.067 1.00 78.81 81 ALA A C 1
ATOM 637 O O . ALA A 1 81 ? -11.746 4.701 9.102 1.00 78.81 81 ALA A O 1
ATOM 638 N N . LYS A 1 82 ? -13.418 5.116 7.665 1.00 79.06 82 LYS A N 1
ATOM 639 C CA . LYS A 1 82 ? -13.923 6.301 8.367 1.00 79.06 82 LYS A CA 1
ATOM 640 C C . LYS A 1 82 ? -14.377 5.994 9.794 1.00 79.06 82 LYS A C 1
ATOM 642 O O . LYS A 1 82 ? -14.009 6.703 10.720 1.00 79.06 82 LYS A O 1
ATOM 647 N N . LYS A 1 83 ? -15.123 4.902 9.999 1.00 76.56 83 LYS A N 1
ATOM 648 C CA . LYS A 1 83 ? -15.511 4.456 11.350 1.00 76.56 83 LYS A CA 1
ATOM 649 C C . LYS A 1 83 ? -14.311 4.113 12.226 1.00 76.56 83 LYS A C 1
ATOM 651 O O . LYS A 1 83 ? -14.416 4.229 13.441 1.00 76.56 83 LYS A O 1
ATOM 656 N N . PHE A 1 84 ? -13.219 3.636 11.632 1.00 75.75 84 PHE A N 1
ATOM 657 C CA . PHE A 1 84 ? -11.997 3.336 12.365 1.00 75.75 84 PHE A CA 1
ATOM 658 C C . PHE A 1 84 ? -11.236 4.616 12.733 1.00 75.75 84 PHE A C 1
ATOM 660 O O . PHE A 1 84 ? -10.791 4.732 13.868 1.00 75.75 84 PHE A O 1
ATOM 667 N N . GLU A 1 85 ? -11.146 5.584 11.814 1.00 70.50 85 GLU A N 1
ATOM 668 C CA . GLU A 1 85 ? -10.561 6.911 12.066 1.00 70.50 85 GLU A CA 1
ATOM 669 C C . GLU A 1 85 ? -11.346 7.692 13.138 1.00 70.50 85 GLU A C 1
ATOM 671 O O . GLU A 1 85 ? -10.733 8.288 14.014 1.00 70.50 85 GLU A O 1
ATOM 676 N N . ASP A 1 86 ? -12.682 7.631 13.128 1.00 67.62 86 ASP A N 1
ATOM 677 C CA . ASP A 1 86 ? -13.547 8.323 14.101 1.00 67.62 86 ASP A CA 1
ATOM 678 C C . ASP A 1 86 ? -13.552 7.667 15.504 1.00 67.62 86 ASP A C 1
ATOM 680 O O . ASP A 1 86 ? -14.084 8.237 16.459 1.00 67.62 86 ASP A O 1
ATOM 684 N N . ALA A 1 87 ? -13.023 6.444 15.638 1.00 62.53 87 ALA A N 1
ATOM 685 C CA . ALA A 1 87 ? -13.034 5.672 16.885 1.00 62.53 87 ALA A CA 1
ATOM 686 C C . ALA A 1 87 ? -11.792 5.883 17.775 1.00 62.53 87 ALA A C 1
ATOM 688 O O . ALA A 1 87 ? -11.757 5.336 18.883 1.00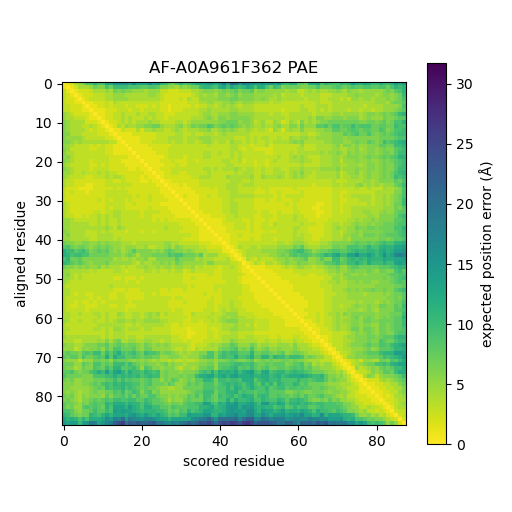 62.53 87 ALA A O 1
ATOM 689 N N . PHE A 1 88 ? -10.802 6.656 17.316 1.00 53.22 88 PHE A N 1
ATOM 690 C CA . PHE A 1 88 ? -9.577 7.015 18.043 1.00 53.22 88 PHE A CA 1
ATOM 691 C C . PHE A 1 88 ? -9.438 8.533 18.189 1.00 53.22 88 PH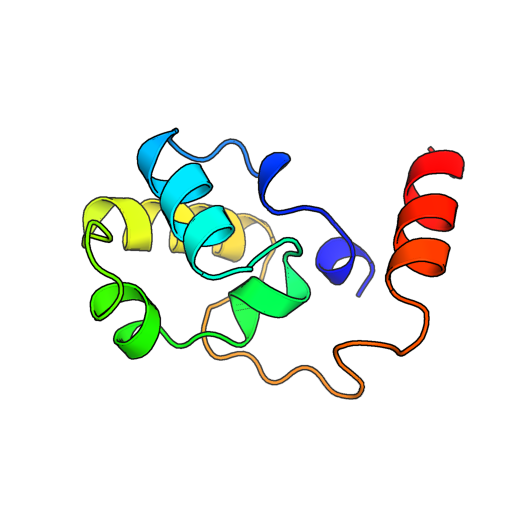E A C 1
ATOM 693 O O . PHE A 1 88 ? -8.800 8.950 19.185 1.00 53.22 88 PHE A O 1
#

Nearest PDB structures (foldseek):
  4zh4-assembly1_A  TM=9.695E-01  e=1.334E-08  Escherichia coli K-12
  8f1k-assembly1_H  TM=9.748E-01  e=1.938E-08  Escherichia coli
  4mey-assembly1_B  TM=9.624E-01  e=1.711E-08  Escherichia coli K-12
  3n97-assembly1_C  TM=9.810E-01  e=4.633E-08  Escherichia coli K-12
  4mey-assembly1_A  TM=9.704E-01  e=4.091E-08  Escherichia coli K-12

Mean predicted aligned error: 5.01 Å